Protein AF-A0A1I5YK68-F1 (afdb_monomer)

Nearest PDB structures (foldseek):
  4d03-assembly1_A  TM=9.707E-01  e=2.275E-04  Thermobifida fusca
  2ylr-assembly1_A  TM=9.708E-01  e=3.004E-04  Thermobifida fusca
  3up4-assembly3_B  TM=9.521E-01  e=3.966E-04  Pseudomonas putida
  3up5-assembly3_B  TM=9.460E-01  e=5.236E-04  Pseudomonas putida
  3up4-assembly3_A  TM=9.484E-01  e=6.449E-04  Pseudomonas putida

Organism: NCBI:txid93684

pLDDT: mean 91.54, std 6.88, range [56.78, 98.69]

Foldseek 3Di:
DDDPDDDDPPDDPPAVVVVLVVQDAFPPRDTLCNVQVVHDDDDQQFAAARHWPGTDQLHPPYCCVVDDVVVSNVVNVVVVVVVVVVCVVVVNPTDHDDPPD

Radius of gyration: 17.36 Å; Cα contacts (8 Å, |Δi|>4): 100; chains: 1; bounding box: 54×35×44 Å

InterPro domains:
  IPR036188 FAD/NAD(P)-binding domain superfamily [G3DSA:3.50.50.60] (1-101)
  IPR050775 Baeyer-Villiger monooxygena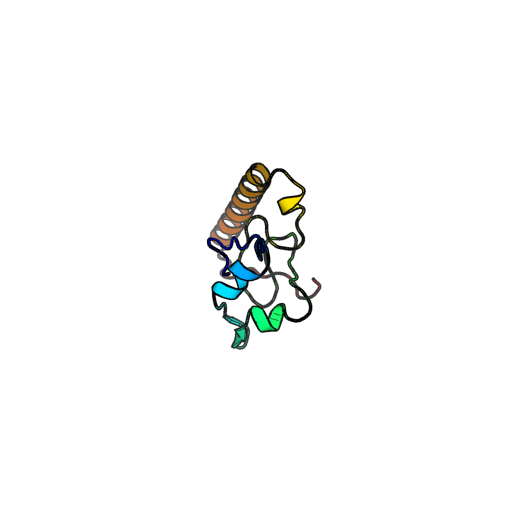se-like [PTHR43098] (5-98)

Secondary structure (DSSP, 8-state):
---S----------SSHHHHHT--B-GGG-BHHHHTTT----BTTTB-TT-TT---SS-TTSSGGGS-HHHHHHHHHHHHHHHHHHHHHTT-------TT-

Structure (mmCIF, N/CA/C/O backbone):
data_AF-A0A1I5YK68-F1
#
_entry.id   AF-A0A1I5YK68-F1
#
loop_
_atom_site.group_PDB
_atom_site.id
_atom_site.type_symbol
_atom_site.label_atom_id
_atom_site.label_alt_id
_atom_site.label_comp_id
_atom_site.label_asym_id
_atom_site.label_entity_id
_atom_site.label_seq_id
_atom_site.pdbx_PDB_ins_code
_atom_site.Cartn_x
_atom_site.Cartn_y
_atom_site.Cartn_z
_atom_site.occupancy
_atom_site.B_iso_or_equiv
_atom_site.auth_seq_id
_atom_site.auth_comp_id
_atom_site.auth_asym_id
_atom_site.auth_atom_id
_atom_site.pdbx_PDB_model_num
ATOM 1 N N . MET A 1 1 ? -40.151 13.928 26.957 1.00 56.78 1 MET A N 1
ATOM 2 C CA . MET A 1 1 ? -39.646 14.798 25.873 1.00 56.78 1 MET A CA 1
ATOM 3 C C . MET A 1 1 ? -38.454 14.074 25.259 1.00 56.78 1 MET A C 1
ATOM 5 O O . MET A 1 1 ? -37.513 13.817 25.993 1.00 56.78 1 MET A O 1
ATOM 9 N N . GLY A 1 2 ? -38.553 13.602 24.013 1.00 74.44 2 GLY A N 1
ATOM 10 C CA . GLY A 1 2 ? -37.511 12.804 23.343 1.00 74.44 2 GLY A CA 1
ATOM 11 C C . GLY A 1 2 ? -36.861 13.581 22.197 1.00 74.44 2 GLY A C 1
ATOM 12 O O . GLY A 1 2 ? -37.499 14.480 21.648 1.00 74.44 2 GLY A O 1
ATOM 13 N N . LEU A 1 3 ? -35.606 13.262 21.855 1.00 73.56 3 LEU A N 1
ATOM 14 C CA . LEU A 1 3 ? -34.936 13.846 20.686 1.00 73.56 3 LEU A CA 1
ATOM 15 C C . LEU A 1 3 ? -35.673 13.445 19.401 1.00 73.56 3 LEU A C 1
ATOM 17 O O . LEU A 1 3 ? -35.966 12.270 19.199 1.00 73.56 3 LEU A O 1
ATOM 21 N N . ALA A 1 4 ? -35.928 14.421 18.529 1.00 83.50 4 ALA A N 1
ATOM 22 C CA . ALA A 1 4 ? -36.572 14.195 17.235 1.00 83.50 4 ALA A CA 1
ATOM 23 C C . ALA A 1 4 ? -35.586 13.740 16.144 1.00 83.50 4 ALA A C 1
ATOM 25 O O . ALA A 1 4 ? -35.974 12.997 15.251 1.00 83.50 4 ALA A O 1
ATOM 26 N N . PHE A 1 5 ? -34.315 14.151 16.225 1.00 86.44 5 PHE A N 1
ATOM 27 C CA . PHE A 1 5 ? -33.265 13.770 15.277 1.00 86.44 5 PHE A CA 1
ATOM 28 C C . PHE A 1 5 ? -31.915 13.668 15.978 1.00 86.44 5 PHE A C 1
ATOM 30 O O . PHE A 1 5 ? -31.609 14.478 16.853 1.00 86.44 5 PHE A O 1
ATOM 37 N N . LEU A 1 6 ? -31.111 12.691 15.564 1.00 89.94 6 LEU A N 1
ATOM 38 C CA . LEU A 1 6 ? -29.756 12.464 16.050 1.00 89.94 6 LEU A CA 1
ATOM 39 C C . LEU A 1 6 ? -28.811 12.343 14.853 1.00 89.94 6 LEU A C 1
ATOM 41 O O . LEU A 1 6 ? -29.048 11.536 13.957 1.00 89.94 6 LEU A O 1
ATOM 45 N N . PHE A 1 7 ? -27.744 13.140 14.856 1.00 89.88 7 PHE A N 1
ATOM 46 C CA . PHE A 1 7 ? -26.697 13.115 13.839 1.00 89.88 7 PHE A CA 1
ATOM 47 C C . PHE A 1 7 ? -25.406 12.580 14.455 1.00 89.88 7 PHE A C 1
ATOM 49 O O . PHE A 1 7 ? -24.945 13.096 15.471 1.00 89.88 7 PHE A O 1
ATOM 56 N N . PHE A 1 8 ? -24.812 11.566 13.827 1.00 89.69 8 PHE A N 1
ATOM 57 C CA . PHE A 1 8 ? -23.514 11.030 14.226 1.00 89.69 8 PHE A CA 1
ATOM 58 C C . PHE A 1 8 ? -22.417 11.618 13.339 1.00 89.69 8 PHE A C 1
ATOM 60 O O . PHE A 1 8 ? -22.253 11.221 12.190 1.00 89.69 8 PHE A O 1
ATOM 67 N N . SER A 1 9 ? -21.652 12.561 13.884 1.00 91.38 9 SER A N 1
ATOM 68 C CA . SER A 1 9 ? -20.504 13.199 13.228 1.00 91.38 9 SER A CA 1
ATOM 69 C C . SER A 1 9 ? -19.177 12.635 13.753 1.00 91.38 9 SER A C 1
ATOM 71 O O . SER A 1 9 ? -18.277 13.388 14.115 1.00 91.38 9 SER A O 1
ATOM 73 N N . MET A 1 10 ? -19.075 11.306 13.850 1.00 92.25 10 MET A N 1
ATOM 74 C CA . MET A 1 10 ? -17.935 10.609 14.472 1.00 92.25 10 MET A CA 1
ATOM 75 C C . MET A 1 10 ? -16.675 10.564 13.589 1.00 92.25 10 MET A C 1
ATOM 77 O O . MET A 1 10 ? -15.622 10.136 14.050 1.00 92.25 10 MET A O 1
ATOM 81 N N . GLY A 1 11 ? -16.770 11.015 12.334 1.00 89.81 11 GLY A N 1
ATOM 82 C CA . GLY A 1 11 ? -15.666 10.983 11.375 1.00 89.81 11 GLY A CA 1
ATOM 83 C C . GLY A 1 11 ? -15.450 9.598 10.760 1.00 89.81 11 GLY A C 1
ATOM 84 O O . GLY A 1 11 ? -16.381 8.798 10.676 1.00 89.81 11 GLY A O 1
ATOM 85 N N . TYR A 1 12 ? -14.220 9.343 10.306 1.00 88.19 12 TYR A N 1
ATOM 86 C CA . TYR A 1 12 ? -13.823 8.122 9.602 1.00 88.19 12 TYR A CA 1
ATOM 87 C C . TYR A 1 12 ? -12.526 7.557 10.184 1.00 88.19 12 TYR A C 1
ATOM 89 O O . TYR A 1 12 ? -11.604 8.313 10.490 1.00 88.19 12 TYR A O 1
ATOM 97 N N . ASP A 1 13 ? -12.418 6.229 10.240 1.00 86.75 13 ASP A N 1
ATOM 98 C CA . ASP A 1 13 ? -11.117 5.558 10.265 1.00 86.75 13 ASP A CA 1
ATOM 99 C C . ASP A 1 13 ? -10.605 5.482 8.823 1.00 86.75 13 ASP A C 1
ATOM 101 O O . ASP A 1 13 ? -10.949 4.576 8.064 1.00 86.75 13 ASP A O 1
ATOM 105 N N . ALA A 1 14 ? -9.856 6.506 8.421 1.00 75.69 14 ALA A N 1
ATOM 106 C CA . ALA A 1 14 ? -9.452 6.685 7.032 1.00 75.69 14 ALA A CA 1
ATOM 107 C C . ALA A 1 14 ? -8.239 5.834 6.625 1.00 75.69 14 ALA A C 1
ATOM 109 O O . ALA A 1 14 ? -8.046 5.593 5.437 1.00 75.69 14 ALA A O 1
ATOM 110 N N . PHE A 1 15 ? -7.418 5.391 7.581 1.00 75.69 15 PHE A N 1
ATOM 111 C CA . PHE A 1 15 ? -6.096 4.838 7.278 1.00 75.69 15 PHE A CA 1
ATOM 112 C C . PHE A 1 15 ? -6.000 3.336 7.522 1.00 75.69 15 PHE A C 1
ATOM 114 O O . PHE A 1 15 ? -5.416 2.631 6.705 1.00 75.69 15 PHE A O 1
ATOM 121 N N . THR A 1 16 ? -6.581 2.827 8.608 1.00 81.75 16 THR A N 1
ATOM 122 C CA . THR A 1 16 ? -6.492 1.401 8.955 1.00 81.75 16 THR A CA 1
ATOM 123 C C . THR A 1 16 ? -7.762 0.643 8.606 1.00 81.75 16 THR A C 1
ATOM 125 O O . THR A 1 16 ? -7.686 -0.492 8.137 1.00 81.75 16 THR A O 1
ATOM 128 N N . GLY A 1 17 ? -8.923 1.284 8.743 1.00 85.81 17 GLY A N 1
ATOM 129 C CA . GLY A 1 17 ? -10.234 0.680 8.505 1.00 85.81 17 GLY A CA 1
ATOM 130 C C . GLY A 1 17 ? -10.360 -0.013 7.141 1.00 85.81 17 GLY A C 1
ATOM 131 O O . GLY A 1 17 ? -10.669 -1.209 7.103 1.00 85.81 17 GLY A O 1
ATOM 132 N N . PRO A 1 18 ? -10.072 0.673 6.016 1.00 87.50 18 PRO A N 1
ATOM 133 C CA . PRO A 1 18 ? -10.143 0.069 4.690 1.00 87.50 18 PRO A CA 1
ATOM 134 C C . PRO A 1 18 ? -9.206 -1.129 4.536 1.00 87.50 18 PRO A C 1
ATOM 136 O O . PRO A 1 18 ? -9.646 -2.173 4.064 1.00 87.50 18 PRO A O 1
ATOM 139 N N . ILE A 1 19 ? -7.957 -1.025 4.998 1.00 87.88 19 ILE A N 1
ATOM 140 C CA . ILE A 1 19 ? -6.968 -2.109 4.910 1.00 87.88 19 ILE A CA 1
ATOM 141 C C . ILE A 1 19 ? -7.439 -3.325 5.718 1.00 87.88 19 ILE A C 1
ATOM 143 O O . ILE A 1 19 ? -7.451 -4.450 5.218 1.00 87.88 19 ILE A O 1
ATOM 147 N N . PHE A 1 20 ? -7.887 -3.110 6.956 1.00 89.56 20 PHE A N 1
ATOM 148 C CA . PHE A 1 20 ? -8.330 -4.187 7.841 1.00 89.56 20 PHE A CA 1
ATOM 149 C C . PHE A 1 20 ? -9.630 -4.842 7.369 1.00 89.56 20 PHE A C 1
ATOM 151 O O . PHE A 1 20 ? -9.834 -6.029 7.624 1.00 89.56 20 PHE A O 1
ATOM 158 N N . SER A 1 21 ? -10.479 -4.116 6.638 1.00 89.81 21 SER A N 1
ATOM 159 C CA . SER A 1 21 ? -11.706 -4.667 6.052 1.00 89.81 21 SER A CA 1
ATOM 160 C C . SER A 1 21 ? -11.451 -5.724 4.969 1.00 89.81 21 SER A C 1
ATOM 162 O O . SER A 1 21 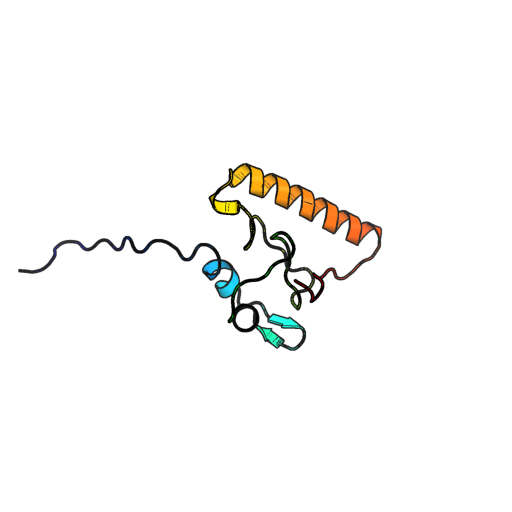? -12.314 -6.564 4.731 1.00 89.81 21 SER A O 1
ATOM 164 N N . GLN A 1 22 ? -10.266 -5.727 4.346 1.00 89.12 22 GLN A N 1
ATOM 165 C CA . GLN A 1 22 ? -9.934 -6.649 3.253 1.00 89.12 22 GLN A CA 1
ATOM 166 C C . GLN A 1 22 ? -9.607 -8.073 3.731 1.00 89.12 22 GLN A C 1
ATOM 168 O O . GLN A 1 22 ? -9.489 -8.977 2.910 1.00 89.12 22 GLN A O 1
ATOM 173 N N . ASN A 1 23 ? -9.454 -8.285 5.047 1.00 90.12 23 ASN A N 1
ATOM 174 C CA . ASN A 1 23 ? -9.091 -9.576 5.647 1.00 90.12 23 ASN A CA 1
ATOM 175 C C . ASN A 1 23 ? -7.869 -10.237 4.970 1.00 90.12 23 ASN A C 1
ATOM 177 O O . ASN A 1 23 ? -7.882 -11.428 4.659 1.00 90.12 23 ASN A O 1
ATOM 181 N N . LEU A 1 24 ? -6.824 -9.441 4.726 1.00 94.56 24 LEU A N 1
ATOM 182 C CA . LEU A 1 24 ? -5.596 -9.894 4.073 1.00 94.56 24 LEU A CA 1
ATOM 183 C C . LEU A 1 24 ? -4.837 -10.888 4.956 1.00 94.56 24 LEU A C 1
ATOM 185 O O . LEU A 1 24 ? -4.670 -10.663 6.160 1.00 94.56 24 LEU A O 1
ATOM 189 N N . ILE A 1 25 ? -4.335 -11.943 4.317 1.00 97.06 25 ILE A N 1
ATOM 190 C CA . ILE A 1 25 ? -3.484 -12.969 4.919 1.00 97.06 25 ILE A CA 1
ATOM 191 C C . ILE A 1 25 ? -2.153 -12.958 4.168 1.00 97.06 25 ILE A C 1
ATOM 193 O O . ILE A 1 25 ? -2.115 -13.137 2.951 1.00 97.06 25 ILE A O 1
ATOM 197 N N . GLY A 1 26 ? -1.082 -12.681 4.901 1.00 95.94 26 GLY A N 1
ATOM 198 C CA . GLY A 1 26 ? 0.288 -12.650 4.416 1.00 95.94 26 GLY A CA 1
ATOM 199 C C . GLY A 1 26 ? 0.996 -13.992 4.593 1.00 95.94 26 GLY A C 1
ATOM 200 O O . GLY A 1 26 ? 0.385 -15.060 4.654 1.00 95.94 26 GLY A O 1
ATOM 201 N N . ARG A 1 27 ? 2.324 -13.943 4.681 1.00 96.12 27 ARG A N 1
ATOM 202 C CA . ARG A 1 27 ? 3.161 -15.127 4.912 1.00 96.12 27 ARG A CA 1
ATOM 203 C C . ARG A 1 27 ? 2.863 -15.762 6.269 1.00 96.12 27 ARG A C 1
ATOM 205 O O . ARG A 1 27 ? 2.637 -15.068 7.254 1.00 96.12 27 ARG A O 1
ATOM 212 N N . GLY A 1 28 ? 2.916 -17.094 6.315 1.00 96.75 28 GLY A N 1
ATOM 213 C CA . GLY A 1 28 ? 2.737 -17.851 7.558 1.00 96.75 28 GLY A CA 1
ATOM 214 C C . GLY A 1 28 ? 1.382 -17.615 8.227 1.00 96.75 28 GLY A C 1
ATOM 215 O O . GLY A 1 28 ? 1.321 -17.572 9.450 1.00 96.75 28 GLY A O 1
ATOM 216 N N . ASP A 1 29 ? 0.331 -17.405 7.428 1.00 97.00 29 ASP A N 1
ATOM 217 C CA . ASP A 1 29 ? -1.033 -17.110 7.884 1.00 97.00 29 ASP A CA 1
ATOM 218 C C . ASP A 1 29 ? -1.163 -15.827 8.733 1.00 97.00 29 ASP A C 1
ATOM 220 O O . ASP A 1 29 ? -2.146 -15.640 9.455 1.00 97.00 29 ASP A O 1
ATOM 224 N N . LEU A 1 30 ? -0.193 -14.908 8.633 1.00 96.88 30 LEU A N 1
ATOM 225 C CA . LEU A 1 30 ? -0.214 -13.642 9.360 1.00 96.88 30 LEU A CA 1
ATOM 226 C C . LEU A 1 30 ? -1.327 -12.733 8.834 1.00 96.88 30 LEU A C 1
ATOM 228 O O . LEU A 1 30 ? -1.335 -12.345 7.664 1.00 96.88 30 LEU A O 1
ATOM 232 N N . ARG A 1 31 ? -2.253 -12.336 9.705 1.00 96.75 31 ARG A N 1
ATOM 233 C CA . ARG A 1 31 ? -3.326 -11.408 9.337 1.00 96.75 31 ARG A CA 1
ATOM 234 C C . ARG A 1 31 ? -2.826 -9.970 9.394 1.00 96.75 31 ARG A C 1
ATOM 236 O O . ARG A 1 31 ? -2.065 -9.606 10.288 1.00 96.75 31 ARG A O 1
ATOM 243 N N . ILE A 1 32 ? -3.301 -9.121 8.486 1.00 94.06 32 ILE A N 1
ATOM 244 C CA . ILE A 1 32 ? -2.880 -7.708 8.439 1.00 94.06 32 ILE A CA 1
ATOM 245 C C . ILE A 1 32 ? -3.214 -6.935 9.723 1.00 94.06 32 ILE A C 1
ATOM 247 O O . ILE A 1 32 ? -2.488 -6.020 10.098 1.00 94.06 32 ILE A O 1
ATOM 251 N N . GLN A 1 33 ? -4.276 -7.323 10.434 1.00 93.50 33 GLN A N 1
ATOM 252 C CA . GLN A 1 33 ? -4.627 -6.719 11.720 1.00 93.50 33 GLN A CA 1
ATOM 253 C C . GLN A 1 33 ? -3.611 -7.081 12.812 1.00 93.50 33 GLN A C 1
ATOM 255 O O . GLN A 1 33 ? -3.269 -6.230 13.628 1.00 93.50 33 GLN A O 1
ATOM 260 N N . ASP A 1 34 ? -3.104 -8.318 12.800 1.00 95.00 34 ASP A N 1
ATOM 261 C CA . ASP A 1 34 ? -2.088 -8.780 13.749 1.00 95.00 34 ASP A CA 1
ATOM 262 C C . ASP A 1 34 ? -0.725 -8.147 13.444 1.00 95.00 34 ASP A C 1
ATOM 264 O O . ASP A 1 34 ? 0.007 -7.779 14.362 1.00 95.00 34 ASP A O 1
ATOM 268 N N . HIS A 1 35 ? -0.409 -7.973 12.156 1.00 93.25 35 HIS A N 1
ATOM 269 C CA . HIS A 1 35 ? 0.799 -7.285 11.692 1.00 93.25 35 HIS A CA 1
ATOM 270 C C . HIS A 1 35 ? 0.838 -5.816 12.122 1.00 93.25 35 HIS A C 1
ATOM 272 O O . HIS A 1 35 ? 1.855 -5.326 12.598 1.00 93.25 35 HIS A O 1
ATOM 278 N N . CYS A 1 36 ? -0.294 -5.122 12.013 1.00 91.12 36 CYS A N 1
ATOM 279 C CA . CYS A 1 36 ? -0.403 -3.696 12.317 1.00 91.12 36 CYS A CA 1
ATOM 280 C C . CYS A 1 36 ? -0.830 -3.400 13.768 1.00 91.12 36 CYS A C 1
ATOM 282 O O . CYS A 1 36 ? -1.229 -2.271 14.065 1.00 91.12 36 CYS A O 1
ATOM 284 N N . LYS A 1 37 ? -0.785 -4.388 14.674 1.00 91.38 37 LYS A N 1
ATOM 285 C CA . LYS A 1 37 ? -1.291 -4.253 16.054 1.00 91.38 37 LYS A CA 1
ATOM 286 C C . LYS A 1 37 ? -0.583 -3.160 16.868 1.00 91.38 37 LYS A C 1
ATOM 288 O O . LYS A 1 37 ? -1.215 -2.523 17.705 1.00 91.38 37 LYS A O 1
ATOM 293 N N . ASP A 1 38 ? 0.705 -2.941 16.599 1.00 89.88 38 ASP A N 1
ATOM 294 C CA . ASP A 1 38 ? 1.552 -1.957 17.287 1.00 89.88 38 ASP A CA 1
ATOM 295 C C . ASP A 1 38 ? 1.664 -0.638 16.491 1.00 89.88 38 ASP A C 1
ATOM 297 O O . ASP A 1 38 ? 2.373 0.287 16.886 1.00 89.88 38 ASP A O 1
ATOM 301 N N . GLY A 1 39 ? 0.937 -0.540 15.374 1.00 88.00 39 GLY A N 1
ATOM 302 C CA . GLY A 1 39 ? 1.022 0.543 14.403 1.00 88.00 39 GLY A CA 1
ATOM 303 C C . GLY A 1 39 ? 1.112 0.002 12.977 1.00 88.00 39 GLY A C 1
ATOM 304 O O . GLY A 1 39 ? 1.659 -1.070 12.731 1.00 88.00 39 GLY A O 1
ATOM 305 N N . ALA A 1 40 ? 0.560 0.739 12.014 1.00 89.06 40 ALA A N 1
ATOM 306 C CA . ALA A 1 40 ? 0.694 0.393 10.603 1.00 89.06 40 ALA A CA 1
ATOM 307 C C . ALA A 1 40 ? 2.035 0.906 10.059 1.00 89.06 40 ALA A C 1
ATOM 309 O O . ALA A 1 40 ? 2.278 2.114 10.042 1.00 89.06 40 ALA A O 1
ATOM 310 N N . HIS A 1 41 ? 2.872 -0.011 9.575 1.00 89.19 41 HIS A N 1
ATOM 311 C CA . HIS A 1 41 ? 4.181 0.286 8.993 1.00 89.19 41 HIS A CA 1
ATOM 312 C C . HIS A 1 41 ? 4.175 0.054 7.486 1.00 89.19 41 HIS A C 1
ATOM 314 O O . HIS A 1 41 ? 3.566 -0.902 6.999 1.00 89.19 41 HIS A O 1
ATOM 320 N N . SER A 1 42 ? 4.868 0.908 6.736 1.00 91.38 42 SER A N 1
ATOM 321 C CA . SER A 1 42 ? 5.059 0.712 5.302 1.00 91.38 42 SER A CA 1
ATOM 322 C C . SER A 1 42 ? 6.382 1.286 4.805 1.00 91.38 42 SER A C 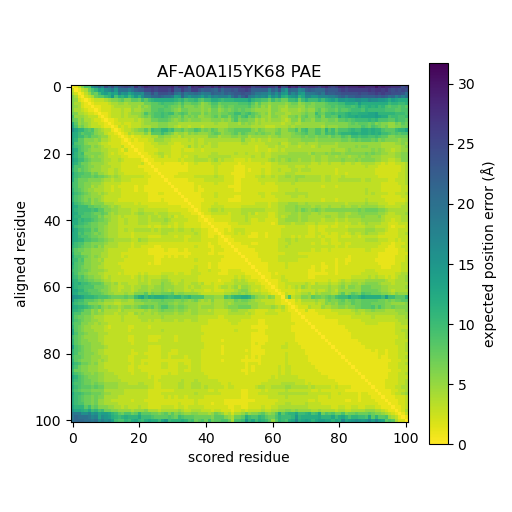1
ATOM 324 O O . SER A 1 42 ? 6.890 2.289 5.310 1.00 91.38 42 SER A O 1
ATOM 326 N N . LEU A 1 43 ? 6.915 0.676 3.750 1.00 92.94 43 LEU A N 1
ATOM 327 C CA . LEU A 1 43 ? 8.009 1.229 2.974 1.00 92.94 43 LEU A CA 1
ATOM 328 C C . LEU A 1 43 ? 7.462 2.289 2.018 1.00 92.94 43 LEU A C 1
ATOM 330 O O . LEU A 1 43 ? 6.775 1.969 1.046 1.00 92.94 43 LEU A O 1
ATOM 334 N N . MET A 1 44 ? 7.789 3.553 2.296 1.00 90.50 44 MET A N 1
ATOM 335 C CA . MET A 1 44 ? 7.408 4.719 1.483 1.00 90.50 44 MET A CA 1
ATOM 336 C C . MET A 1 44 ? 5.896 4.881 1.245 1.00 90.50 44 MET A C 1
ATOM 338 O O . MET A 1 44 ? 5.507 5.623 0.347 1.00 90.50 44 MET A O 1
ATOM 342 N N . GLY A 1 45 ? 5.038 4.213 2.020 1.00 91.44 45 GLY A N 1
ATOM 343 C CA . GLY A 1 45 ? 3.594 4.222 1.789 1.00 91.44 45 GLY A CA 1
ATOM 344 C C . GLY A 1 45 ? 3.050 3.159 0.853 1.00 91.44 45 GLY A C 1
ATOM 345 O O . GLY A 1 45 ? 1.834 3.092 0.699 1.00 91.44 45 GLY A O 1
ATOM 346 N N . TYR A 1 46 ? 3.907 2.352 0.223 1.00 93.88 46 TYR A N 1
ATOM 347 C CA . TYR A 1 46 ? 3.494 1.470 -0.869 1.00 93.88 46 TYR A CA 1
ATOM 348 C C . TYR A 1 46 ? 3.272 0.034 -0.433 1.00 93.88 46 TYR A C 1
ATOM 350 O O . TYR A 1 46 ? 2.273 -0.558 -0.805 1.00 93.88 46 TYR A O 1
ATOM 358 N N . ASN A 1 47 ? 4.189 -0.548 0.332 1.00 93.62 47 ASN A N 1
ATOM 359 C CA . ASN A 1 47 ? 4.167 -1.971 0.675 1.00 93.62 47 ASN A CA 1
ATOM 360 C C . ASN A 1 47 ? 4.582 -2.159 2.139 1.00 93.62 47 ASN A C 1
ATOM 362 O O . ASN A 1 47 ? 5.229 -1.289 2.720 1.00 93.62 47 ASN A O 1
ATOM 366 N N . THR A 1 48 ? 4.206 -3.284 2.738 1.00 94.00 48 THR A N 1
ATOM 367 C CA . THR A 1 48 ? 4.650 -3.692 4.071 1.00 94.00 48 THR A CA 1
ATOM 368 C C . THR A 1 48 ? 5.175 -5.125 4.015 1.00 94.00 48 THR A C 1
ATOM 370 O O . THR A 1 48 ? 4.731 -5.928 3.190 1.00 94.00 48 THR A O 1
ATOM 373 N N . ASN A 1 49 ? 6.148 -5.442 4.866 1.00 95.19 49 ASN A N 1
ATOM 374 C CA . ASN A 1 49 ? 6.737 -6.776 4.924 1.00 95.19 49 ASN A CA 1
ATOM 375 C C . ASN A 1 49 ? 5.687 -7.823 5.332 1.00 95.19 49 ASN A C 1
ATOM 377 O O . ASN A 1 49 ? 4.668 -7.498 5.928 1.00 95.19 49 ASN A O 1
ATOM 381 N N . GLN A 1 50 ? 5.942 -9.093 5.022 1.00 96.19 50 GLN A N 1
ATOM 382 C CA . GLN A 1 50 ? 5.030 -10.237 5.163 1.00 96.19 50 GLN A CA 1
ATOM 383 C C . GLN A 1 50 ? 3.826 -10.249 4.208 1.00 96.19 50 GLN A C 1
ATOM 385 O O . GLN A 1 50 ? 3.124 -11.260 4.151 1.00 96.19 50 GLN A O 1
ATOM 390 N N . PHE A 1 51 ? 3.618 -9.203 3.403 1.00 96.56 51 PHE A N 1
ATOM 391 C CA . PHE A 1 51 ? 2.542 -9.114 2.409 1.00 96.56 51 PHE A CA 1
ATOM 392 C C . PHE A 1 51 ? 3.131 -8.877 1.003 1.00 96.56 51 PHE A C 1
ATOM 394 O O . PHE A 1 51 ? 3.088 -7.757 0.481 1.00 96.56 51 PHE A O 1
ATOM 401 N N . PRO A 1 52 ? 3.729 -9.909 0.373 1.00 96.62 52 PRO A N 1
ATOM 402 C CA . PRO A 1 52 ? 4.324 -9.776 -0.955 1.00 96.62 52 PRO A CA 1
ATOM 403 C C . PRO A 1 52 ? 3.268 -9.391 -1.997 1.00 96.62 52 PRO A C 1
ATOM 405 O O . PRO A 1 52 ? 2.137 -9.874 -1.949 1.00 96.62 52 PRO A O 1
ATOM 408 N N . ASN A 1 53 ? 3.646 -8.535 -2.948 1.00 96.38 53 ASN A N 1
ATOM 409 C CA . ASN A 1 53 ? 2.782 -8.019 -4.023 1.00 96.38 53 ASN A CA 1
ATOM 410 C C . ASN A 1 53 ? 1.507 -7.284 -3.556 1.00 96.38 53 ASN A C 1
ATOM 412 O O . ASN A 1 53 ? 0.634 -6.995 -4.373 1.00 96.38 53 ASN A O 1
ATOM 416 N N . PHE A 1 54 ? 1.381 -6.960 -2.267 1.00 95.19 54 PHE A N 1
ATOM 417 C CA . PHE A 1 54 ? 0.332 -6.076 -1.773 1.00 95.19 54 PHE A CA 1
ATOM 418 C C . PHE A 1 54 ? 0.805 -4.626 -1.845 1.00 95.19 54 PHE A C 1
ATOM 420 O O . PHE A 1 54 ? 1.856 -4.289 -1.298 1.00 95.19 54 PHE A O 1
ATOM 427 N N . PHE A 1 55 ? 0.025 -3.759 -2.487 1.00 95.00 55 PHE A N 1
ATOM 428 C CA . PHE A 1 55 ? 0.366 -2.348 -2.607 1.00 95.00 55 PHE A CA 1
ATOM 429 C C . PHE A 1 55 ? -0.767 -1.439 -2.145 1.00 95.00 55 PHE A C 1
ATOM 431 O O . PHE A 1 55 ? -1.946 -1.759 -2.287 1.00 95.00 55 PHE A O 1
ATOM 438 N N . MET A 1 56 ? -0.389 -0.280 -1.620 1.00 92.94 56 MET A N 1
ATOM 439 C CA . MET A 1 56 ? -1.280 0.792 -1.205 1.00 92.94 56 MET A CA 1
ATOM 440 C C . MET A 1 56 ? -1.028 2.034 -2.061 1.00 92.94 56 MET A C 1
ATOM 442 O O . MET A 1 56 ? 0.114 2.372 -2.369 1.00 92.94 56 MET A O 1
ATOM 446 N N . ILE A 1 57 ? -2.110 2.732 -2.403 1.00 93.62 57 ILE A N 1
ATOM 447 C CA . ILE A 1 57 ? -2.082 4.063 -3.013 1.00 93.62 57 ILE A CA 1
ATOM 448 C C . ILE A 1 57 ? -2.343 5.077 -1.906 1.00 93.62 57 ILE A C 1
ATOM 450 O O . ILE A 1 57 ? -3.330 4.958 -1.178 1.00 93.62 57 ILE A O 1
ATOM 454 N N . THR A 1 58 ? -1.480 6.079 -1.768 1.00 92.56 58 THR A N 1
ATOM 455 C CA . THR A 1 58 ? -1.528 7.088 -0.700 1.00 92.56 58 THR A CA 1
ATOM 456 C C . THR A 1 58 ? -1.638 6.465 0.696 1.00 92.56 58 THR A C 1
ATOM 458 O O . THR A 1 58 ? -2.402 6.932 1.542 1.00 92.56 58 THR A O 1
ATOM 461 N N . GLY A 1 59 ? -0.890 5.375 0.913 1.00 89.81 59 GLY A N 1
ATOM 462 C CA . GLY A 1 59 ? -0.958 4.549 2.115 1.00 89.81 59 GLY A CA 1
ATOM 463 C C . GLY A 1 59 ? -0.457 5.233 3.390 1.00 89.81 59 GLY A C 1
ATOM 464 O O . GLY A 1 59 ? -0.101 6.416 3.421 1.00 89.81 59 GLY A O 1
ATOM 465 N N . VAL A 1 60 ? -0.423 4.456 4.473 1.00 88.62 60 VAL A N 1
ATOM 466 C CA . VAL A 1 60 ? 0.063 4.899 5.791 1.00 88.62 60 VAL A CA 1
ATOM 467 C C . VAL A 1 60 ? 1.513 5.391 5.729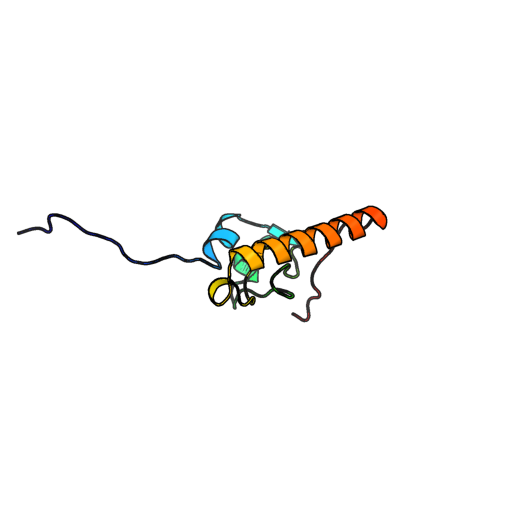 1.00 88.62 60 VAL A C 1
ATOM 469 O O . VAL A 1 60 ? 2.280 4.966 4.876 1.00 88.62 60 VAL A O 1
ATOM 472 N N . MET A 1 61 ? 1.907 6.283 6.641 1.00 87.75 61 MET A N 1
ATOM 473 C CA . MET A 1 61 ? 3.245 6.910 6.681 1.00 87.75 61 MET A CA 1
ATOM 474 C C . MET A 1 61 ? 3.595 7.821 5.489 1.00 87.75 61 MET A C 1
ATOM 476 O O . MET A 1 61 ? 4.730 8.285 5.383 1.00 87.75 61 MET A O 1
ATOM 480 N N . THR A 1 62 ? 2.636 8.139 4.617 1.00 87.75 62 THR A N 1
ATOM 481 C CA . THR A 1 62 ? 2.811 9.168 3.583 1.00 87.75 62 THR A CA 1
ATOM 482 C C . THR A 1 62 ? 2.236 10.513 4.028 1.00 87.75 62 THR A C 1
ATOM 484 O O . THR A 1 62 ? 1.384 10.564 4.918 1.00 87.75 62 THR A O 1
ATOM 487 N N . PRO A 1 63 ? 2.612 11.621 3.363 1.00 84.31 63 PRO A N 1
ATOM 488 C CA . PRO A 1 63 ? 1.950 12.905 3.549 1.00 84.31 63 PRO A CA 1
ATOM 489 C C . PRO A 1 63 ? 0.463 12.917 3.170 1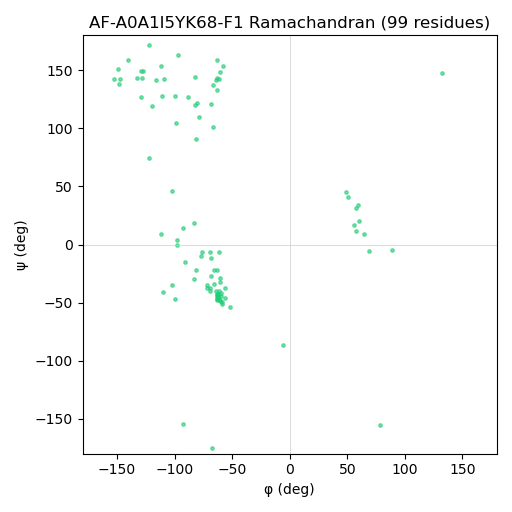.00 84.31 63 PRO A C 1
ATOM 491 O O . PRO A 1 63 ? -0.142 13.946 3.411 1.00 84.31 63 PRO A O 1
ATOM 494 N N . SER A 1 64 ? -0.106 11.845 2.586 1.00 82.38 64 SER A N 1
ATOM 495 C CA . SER A 1 64 ? -1.496 11.684 2.100 1.00 82.38 64 SER A CA 1
ATOM 496 C C . SER A 1 64 ? -2.439 12.859 2.417 1.00 82.38 64 SER A C 1
ATOM 498 O O . SER A 1 64 ? -2.527 13.792 1.623 1.00 82.38 64 SER A O 1
ATOM 500 N N . ALA A 1 65 ? -3.071 12.882 3.596 1.00 83.31 65 ALA A N 1
ATOM 501 C CA . ALA A 1 65 ? -4.063 13.897 3.979 1.00 83.31 65 ALA A CA 1
ATOM 502 C C . ALA A 1 65 ? -3.514 15.325 4.199 1.00 83.31 65 ALA A C 1
ATOM 504 O O . ALA A 1 65 ? -4.284 16.274 4.319 1.00 83.31 65 ALA A O 1
ATOM 505 N N . LEU A 1 66 ? -2.195 15.482 4.269 1.00 88.69 66 LEU A N 1
ATOM 506 C CA . LEU A 1 66 ? -1.468 16.752 4.371 1.00 88.69 66 LEU A CA 1
ATOM 507 C C . LEU A 1 66 ? -0.949 17.241 3.007 1.00 88.69 66 LEU A C 1
ATOM 509 O O . LEU A 1 66 ? -0.312 18.291 2.927 1.00 88.69 66 LEU A O 1
ATOM 513 N N . PHE A 1 67 ? -1.197 16.483 1.940 1.00 90.06 67 PHE A N 1
ATOM 514 C CA . PHE A 1 67 ? -0.825 16.803 0.569 1.00 90.06 67 PHE A CA 1
ATOM 515 C C . PHE A 1 67 ? -2.067 16.822 -0.335 1.00 90.06 67 PHE A C 1
ATOM 517 O O . PHE A 1 67 ? -3.168 16.447 0.065 1.00 90.06 67 PHE A O 1
ATOM 524 N N . ASN A 1 68 ? -1.906 17.2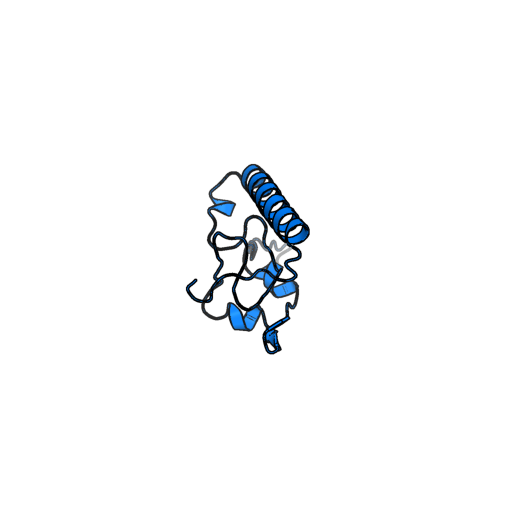74 -1.580 1.00 93.31 68 ASN A N 1
ATOM 525 C CA . ASN A 1 68 ? -2.948 17.109 -2.582 1.00 93.31 68 ASN A CA 1
ATOM 526 C C . ASN A 1 68 ? -3.104 15.615 -2.906 1.00 93.31 68 ASN A C 1
ATOM 528 O O . ASN A 1 68 ? -2.315 15.051 -3.661 1.00 93.31 68 ASN A O 1
ATOM 532 N N . ILE A 1 69 ? -4.134 14.990 -2.335 1.00 91.44 69 ILE A N 1
ATOM 533 C CA . ILE A 1 69 ? -4.389 13.552 -2.469 1.00 91.44 69 ILE A CA 1
ATOM 534 C C . ILE A 1 69 ? -4.505 13.134 -3.939 1.00 91.44 69 ILE A C 1
ATOM 536 O O . ILE A 1 69 ? -3.980 12.086 -4.289 1.00 91.44 69 ILE A O 1
ATOM 540 N N . ALA A 1 70 ? -5.112 13.946 -4.813 1.00 94.44 70 ALA A N 1
ATOM 541 C CA . ALA A 1 70 ? -5.236 13.602 -6.233 1.00 94.44 70 ALA A CA 1
ATOM 542 C C . ALA A 1 70 ? -3.860 13.478 -6.910 1.00 94.44 70 ALA A C 1
ATOM 544 O O . ALA A 1 70 ? -3.581 12.471 -7.553 1.00 94.44 70 ALA A O 1
ATOM 545 N N . LEU A 1 71 ? -2.964 14.440 -6.664 1.00 95.38 71 LEU A N 1
ATOM 546 C CA . LEU A 1 71 ? -1.577 14.365 -7.143 1.00 95.38 71 LEU A CA 1
ATOM 547 C C . LEU A 1 71 ? -0.801 13.214 -6.487 1.00 95.38 71 LEU A C 1
ATOM 549 O O . LEU A 1 71 ? 0.068 12.613 -7.111 1.00 95.38 71 LEU A O 1
ATOM 553 N N . GLY A 1 72 ? -1.093 12.911 -5.219 1.00 94.12 72 GLY A N 1
ATOM 554 C CA . GLY A 1 72 ? -0.513 11.765 -4.523 1.00 94.12 72 GLY A CA 1
ATOM 555 C C . GLY A 1 72 ? -0.904 10.446 -5.187 1.00 94.12 72 GLY A C 1
ATOM 556 O O . GLY A 1 72 ? -0.040 9.612 -5.431 1.00 94.12 72 GLY A O 1
ATOM 557 N N . ILE A 1 73 ? -2.183 10.291 -5.534 1.00 95.31 73 ILE A N 1
ATOM 558 C CA . ILE A 1 73 ? -2.717 9.116 -6.230 1.00 95.31 73 ILE A CA 1
ATOM 559 C C . 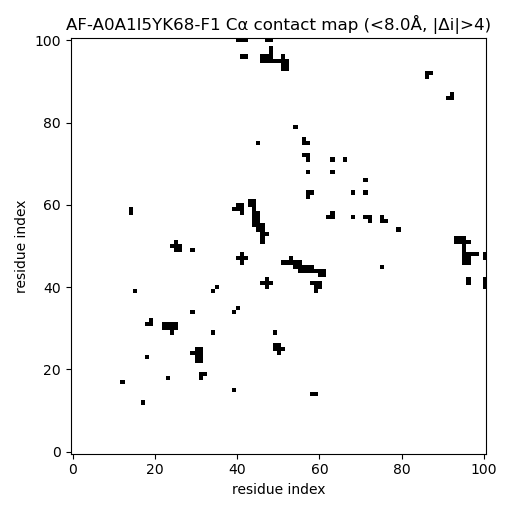ILE A 1 73 ? -2.045 8.941 -7.592 1.00 95.31 73 ILE A C 1
ATOM 561 O O . ILE A 1 73 ? -1.603 7.837 -7.893 1.00 95.31 73 ILE A O 1
ATOM 565 N N . GLU A 1 74 ? -1.948 10.005 -8.394 1.00 96.75 74 GLU A N 1
ATOM 566 C CA . GLU A 1 74 ? -1.310 9.953 -9.718 1.00 96.75 74 GLU A CA 1
ATOM 567 C C . GLU A 1 74 ? 0.148 9.497 -9.614 1.00 96.75 74 GLU A C 1
ATOM 569 O O . GLU A 1 74 ? 0.536 8.513 -10.241 1.00 96.75 74 GLU A O 1
ATOM 574 N N . ARG A 1 75 ? 0.926 10.137 -8.733 1.00 94.81 75 ARG A N 1
ATOM 575 C CA . ARG A 1 75 ? 2.323 9.769 -8.474 1.00 94.81 75 ARG A CA 1
ATOM 576 C C . ARG A 1 75 ? 2.464 8.303 -8.058 1.00 94.81 75 ARG A C 1
ATOM 578 O O . ARG A 1 75 ? 3.364 7.607 -8.526 1.00 94.81 75 ARG A O 1
ATOM 585 N N . ASP A 1 76 ? 1.619 7.846 -7.140 1.00 95.94 76 ASP A N 1
ATOM 586 C CA . ASP A 1 76 ? 1.696 6.491 -6.596 1.00 95.94 76 ASP A CA 1
ATOM 587 C C . ASP A 1 76 ? 1.310 5.453 -7.658 1.00 95.94 76 ASP A C 1
ATOM 589 O O . ASP A 1 76 ? 1.966 4.418 -7.779 1.00 95.94 76 ASP A O 1
ATOM 593 N N . ALA A 1 77 ? 0.290 5.751 -8.467 1.00 96.94 77 ALA A N 1
ATOM 594 C CA . ALA A 1 77 ? -0.138 4.910 -9.577 1.00 96.94 77 ALA A CA 1
ATOM 595 C C . ALA A 1 77 ? 0.953 4.786 -10.650 1.00 96.94 77 ALA A C 1
ATOM 597 O O . ALA A 1 77 ? 1.244 3.671 -11.087 1.00 96.94 77 ALA A O 1
ATOM 598 N N . GLU A 1 78 ? 1.594 5.892 -11.036 1.00 97.88 78 GLU A N 1
ATOM 599 C CA . GLU A 1 78 ? 2.742 5.883 -11.953 1.00 97.88 78 GLU A CA 1
ATOM 600 C C . GLU A 1 78 ? 3.880 5.030 -11.387 1.00 97.88 78 GLU A C 1
ATOM 602 O O . GLU A 1 78 ? 4.366 4.108 -12.043 1.00 97.88 78 GLU A O 1
ATOM 607 N N . ARG A 1 79 ? 4.253 5.260 -10.122 1.00 96.44 79 ARG A N 1
ATOM 608 C CA . ARG A 1 79 ? 5.384 4.563 -9.508 1.00 96.44 79 ARG A CA 1
ATOM 609 C C . ARG A 1 79 ? 5.161 3.057 -9.376 1.00 96.44 79 ARG A C 1
ATOM 611 O O . ARG A 1 79 ? 6.097 2.283 -9.582 1.00 96.44 79 ARG A O 1
ATOM 618 N N . LEU A 1 80 ? 3.951 2.640 -9.010 1.00 97.25 80 LEU A N 1
ATOM 619 C CA . LEU A 1 80 ? 3.604 1.223 -8.914 1.00 97.25 80 LEU A CA 1
ATOM 620 C C . LEU A 1 80 ? 3.481 0.573 -10.293 1.00 97.25 80 LEU A C 1
ATOM 622 O O . LEU A 1 80 ? 3.887 -0.576 -10.446 1.00 97.25 80 LEU A O 1
ATOM 626 N N . SER A 1 81 ? 2.998 1.303 -11.300 1.00 98.12 81 SER A N 1
ATOM 627 C CA . SER A 1 81 ? 2.958 0.809 -12.681 1.00 98.12 81 SER A CA 1
ATOM 628 C C . SER A 1 81 ? 4.366 0.540 -13.214 1.00 98.12 81 SER A C 1
ATOM 630 O O . SER A 1 81 ? 4.615 -0.537 -13.755 1.00 98.12 81 SER A O 1
ATOM 632 N N . ASP A 1 82 ? 5.310 1.457 -12.977 1.00 98.38 82 ASP A N 1
ATOM 633 C CA . ASP A 1 82 ? 6.723 1.272 -13.329 1.00 98.38 82 ASP A CA 1
ATOM 634 C C . ASP A 1 82 ? 7.340 0.055 -12.626 1.00 98.38 82 ASP A C 1
ATOM 636 O O . ASP A 1 82 ? 8.087 -0.712 -13.237 1.00 98.38 82 ASP A O 1
ATOM 640 N N . LEU A 1 83 ? 7.032 -0.142 -11.338 1.00 97.81 83 LEU A N 1
ATOM 641 C CA . LEU A 1 83 ? 7.514 -1.294 -10.575 1.00 97.81 83 LEU A CA 1
ATOM 642 C C . LEU A 1 83 ? 6.986 -2.610 -11.154 1.00 97.81 83 LEU A C 1
ATOM 644 O O . LEU A 1 83 ? 7.761 -3.545 -11.342 1.00 97.81 83 LEU A O 1
ATOM 648 N N . 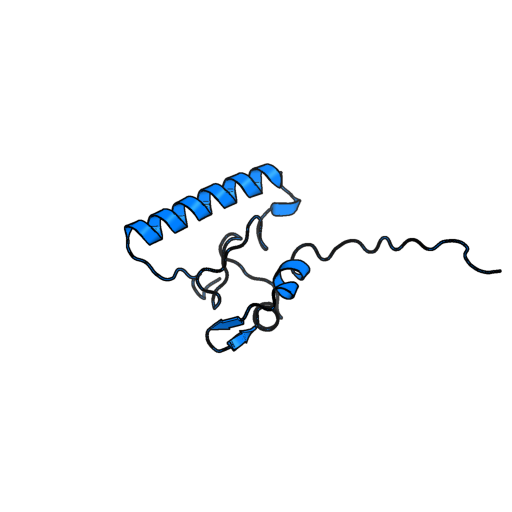VAL A 1 84 ? 5.688 -2.683 -11.451 1.00 97.81 84 VAL A N 1
ATOM 649 C CA . VAL A 1 84 ? 5.071 -3.884 -12.028 1.00 97.81 84 VAL A CA 1
ATOM 650 C C . VAL A 1 84 ? 5.652 -4.180 -13.411 1.00 97.81 84 VAL A C 1
ATOM 652 O O . VAL A 1 84 ? 6.020 -5.321 -13.676 1.00 97.81 84 VAL A O 1
ATOM 655 N N . ALA A 1 85 ? 5.822 -3.165 -14.263 1.00 98.56 85 ALA A N 1
ATOM 656 C CA . ALA A 1 85 ? 6.460 -3.326 -15.571 1.00 98.56 85 ALA A CA 1
ATOM 657 C C . ALA A 1 85 ? 7.917 -3.808 -15.450 1.00 98.56 85 ALA A C 1
ATOM 659 O O . ALA A 1 85 ? 8.357 -4.670 -16.209 1.00 98.56 85 ALA A O 1
ATOM 660 N N . TYR A 1 86 ? 8.664 -3.289 -14.470 1.00 98.56 86 TYR A N 1
ATOM 661 C CA . TYR A 1 86 ? 10.021 -3.749 -14.182 1.00 98.56 86 TYR A CA 1
ATOM 662 C C . TYR A 1 86 ? 10.045 -5.216 -13.737 1.00 98.56 86 TYR A C 1
ATOM 664 O O . TYR A 1 86 ? 10.903 -5.970 -14.192 1.00 98.56 86 TYR A O 1
ATOM 672 N N . MET A 1 87 ? 9.113 -5.631 -12.874 1.00 98.38 87 MET A N 1
ATOM 673 C CA . MET A 1 87 ? 8.999 -7.024 -12.437 1.00 98.38 87 MET A CA 1
ATOM 674 C C . MET A 1 87 ? 8.690 -7.965 -13.600 1.00 98.38 87 MET A C 1
ATOM 676 O O . MET A 1 87 ? 9.348 -8.995 -13.717 1.00 98.38 87 MET A O 1
ATOM 680 N N . ASP A 1 88 ? 7.749 -7.590 -14.468 1.00 98.31 88 ASP A N 1
ATOM 681 C CA . ASP A 1 88 ? 7.367 -8.369 -15.650 1.00 98.31 88 ASP A CA 1
ATOM 682 C C . ASP A 1 88 ? 8.554 -8.554 -16.608 1.00 98.31 88 ASP A C 1
ATOM 684 O O . ASP A 1 88 ? 8.903 -9.675 -16.971 1.00 98.31 88 ASP A O 1
ATOM 688 N N . ALA A 1 89 ? 9.274 -7.469 -16.913 1.00 98.69 89 ALA A N 1
ATOM 689 C CA . ALA A 1 89 ? 10.440 -7.498 -17.798 1.00 98.69 89 ALA A CA 1
ATOM 690 C C . ALA A 1 89 ? 11.616 -8.352 -17.279 1.00 98.69 89 ALA A C 1
ATOM 692 O O . ALA A 1 89 ? 12.470 -8.753 -18.069 1.00 98.69 89 ALA A O 1
ATOM 693 N N . HIS A 1 90 ? 11.681 -8.604 -15.968 1.00 98.62 90 HIS A N 1
ATOM 694 C CA . HIS A 1 90 ? 12.747 -9.379 -15.320 1.00 98.62 90 HIS A CA 1
ATOM 695 C C . HIS A 1 90 ? 12.261 -10.723 -14.760 1.00 98.62 90 HIS A C 1
ATOM 697 O O . HIS A 1 90 ? 13.011 -11.385 -14.044 1.00 98.62 90 HIS A O 1
ATOM 703 N N . GLU A 1 91 ? 11.022 -11.120 -15.063 1.00 98.25 91 GLU A N 1
ATOM 704 C CA . GLU A 1 91 ? 10.410 -12.372 -14.599 1.00 98.25 91 GLU A CA 1
ATOM 705 C C . GLU A 1 91 ? 10.375 -12.507 -13.060 1.00 98.25 91 GLU A C 1
ATOM 707 O O . GLU A 1 91 ? 10.429 -13.605 -12.496 1.00 98.25 91 GLU A O 1
ATOM 712 N N . TYR A 1 92 ? 10.265 -11.383 -12.343 1.00 98.56 92 TYR A N 1
ATOM 713 C CA . TYR A 1 92 ? 10.103 -11.387 -10.892 1.00 98.56 92 TYR A CA 1
ATOM 714 C C . TYR A 1 92 ? 8.652 -11.668 -10.503 1.00 98.56 92 TYR A C 1
ATOM 716 O O . TYR A 1 92 ? 7.738 -10.919 -10.830 1.00 98.56 92 TYR A O 1
ATOM 724 N N . VAL A 1 93 ? 8.448 -12.727 -9.720 1.00 97.31 93 VAL A N 1
ATOM 725 C CA . VAL A 1 93 ? 7.110 -13.165 -9.281 1.00 97.31 93 VAL A CA 1
ATOM 726 C C . VAL A 1 93 ? 6.661 -12.548 -7.954 1.00 97.31 93 VAL A C 1
ATOM 728 O O . VAL A 1 93 ? 5.484 -12.623 -7.599 1.00 97.31 93 VAL A O 1
ATOM 731 N N . ALA A 1 94 ? 7.587 -11.961 -7.192 1.00 97.12 94 ALA A N 1
ATOM 732 C CA . ALA A 1 94 ? 7.297 -11.364 -5.896 1.00 97.12 94 ALA A CA 1
ATOM 733 C C . ALA A 1 94 ? 8.210 -10.172 -5.601 1.00 97.12 94 ALA A C 1
ATOM 735 O O . ALA A 1 94 ? 9.422 -10.244 -5.802 1.00 97.12 94 ALA A O 1
ATOM 736 N N . VAL A 1 95 ? 7.624 -9.111 -5.053 1.00 96.88 95 VAL A N 1
ATOM 737 C CA . VAL A 1 95 ? 8.330 -8.003 -4.408 1.00 96.88 95 VAL A CA 1
ATOM 738 C C . VAL A 1 95 ? 7.731 -7.763 -3.029 1.00 96.88 95 VAL A C 1
ATOM 740 O O . VAL A 1 95 ? 6.527 -7.912 -2.811 1.00 96.88 95 VAL A O 1
ATOM 743 N N . GLU A 1 96 ? 8.592 -7.424 -2.081 1.00 95.94 96 GLU A N 1
ATOM 744 C CA . GLU A 1 96 ? 8.230 -7.254 -0.682 1.00 95.94 96 GLU A CA 1
ATOM 745 C C . GLU A 1 96 ? 9.190 -6.260 -0.033 1.00 95.94 96 GLU A C 1
ATOM 747 O O . GLU A 1 96 ? 10.385 -6.244 -0.345 1.00 95.94 96 GLU A O 1
ATOM 752 N N . ALA A 1 97 ? 8.671 -5.422 0.860 1.00 95.19 97 ALA A N 1
ATOM 753 C CA . ALA A 1 97 ? 9.490 -4.542 1.670 1.00 95.19 97 ALA A CA 1
ATOM 754 C C . ALA A 1 97 ? 10.393 -5.352 2.613 1.00 95.19 97 ALA A C 1
ATOM 756 O O . ALA A 1 97 ? 9.990 -6.367 3.184 1.00 95.19 97 ALA A O 1
ATOM 757 N N . ASP A 1 98 ? 11.625 -4.876 2.791 1.00 92.25 98 ASP A N 1
ATOM 758 C CA . ASP A 1 98 ? 12.563 -5.448 3.754 1.00 92.25 98 ASP A CA 1
ATOM 759 C C . ASP A 1 98 ? 11.992 -5.355 5.179 1.00 92.25 98 ASP A C 1
ATOM 761 O O . ASP A 1 98 ? 11.272 -4.416 5.508 1.00 92.25 98 ASP A O 1
ATOM 765 N N . ALA A 1 99 ? 12.326 -6.312 6.044 1.00 86.44 99 ALA A N 1
ATOM 766 C CA . ALA A 1 99 ? 11.836 -6.344 7.420 1.00 86.44 99 ALA A CA 1
ATOM 767 C C . ALA A 1 99 ? 12.407 -5.230 8.321 1.00 86.44 99 ALA A C 1
ATOM 769 O O . ALA A 1 99 ? 11.981 -5.107 9.464 1.00 86.44 99 ALA A O 1
ATOM 770 N N . ARG A 1 100 ? 13.370 -4.437 7.835 1.00 82.62 100 ARG A N 1
ATOM 771 C CA . ARG A 1 100 ? 13.985 -3.302 8.547 1.00 82.62 100 ARG A CA 1
ATOM 772 C C . ARG A 1 100 ? 13.178 -1.991 8.464 1.00 82.62 100 ARG A C 1
ATOM 774 O O . ARG A 1 100 ? 13.764 -0.925 8.660 1.00 82.62 100 ARG A O 1
ATOM 781 N N . ILE A 1 101 ? 11.890 -2.065 8.128 1.00 70.00 101 ILE A N 1
ATOM 782 C CA . ILE A 1 101 ? 10.953 -0.924 8.104 1.00 70.00 101 ILE A CA 1
ATOM 783 C C . ILE A 1 101 ? 10.277 -0.681 9.450 1.00 70.00 101 ILE A C 1
ATOM 785 O O . ILE A 1 101 ? 10.203 -1.634 10.254 1.00 70.00 101 ILE A O 1
#

Mean predicted aligned error: 4.58 Å

Se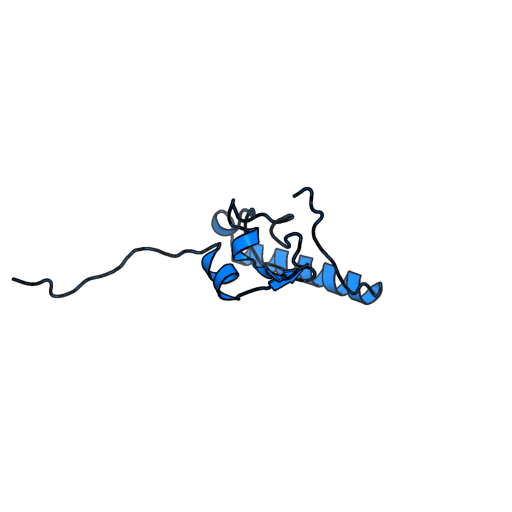quence (101 aa):
MGLAFLFFSMGYDAFTGPIFSQNLIGRGDLRIQDHCKDGAHSLMGYNTNQFPNFFMITGVMTPSALFNIALGIERDAERLSDLVAYMDAHEYVAVEADARI

Solvent-accessible surface area (backbone atoms only — not comparable to full-atom values): 6267 Å² total; per-residue (Å²): 141,76,86,91,78,87,82,87,85,84,78,76,68,82,73,56,47,65,62,54,71,66,69,47,67,33,58,92,74,39,37,56,59,71,69,32,67,92,50,75,69,44,52,90,12,33,28,29,54,61,31,63,74,47,75,43,70,57,24,54,90,45,63,32,96,83,48,66,50,70,61,43,41,53,55,40,52,53,54,50,49,54,50,52,54,51,28,61,78,66,73,50,90,72,56,63,40,64,82,89,105